Protein AF-A0A6P5AJS2-F1 (afdb_monomer)

Foldseek 3Di:
DDDDDDDDDDDDDPPPPPPPVVVVVVVVVVVVVVVVVVVVVVVVVVVVVVVVLQVVQQVLLLVLLLVLQLVCVVVVDHCVLLLVLLPDDPVQLVCLVVPPDGSSSSSVSSVVVSQVVCVVVPPPDRCGNVVVLVSCVVSVVVSSNVSCQVRPCVVVVHDDDDPDDVVVVVVVVD

Structure (mmCIF, N/CA/C/O backbone):
data_AF-A0A6P5AJS2-F1
#
_entry.id   AF-A0A6P5AJS2-F1
#
loop_
_atom_site.group_PDB
_atom_site.id
_atom_site.type_symbol
_atom_site.label_atom_id
_atom_site.label_alt_id
_atom_site.label_comp_id
_atom_site.label_asym_id
_atom_site.label_entity_id
_atom_site.label_seq_id
_atom_site.pdbx_PDB_ins_code
_atom_site.Cartn_x
_atom_site.Cartn_y
_atom_site.Cartn_z
_atom_site.occupancy
_atom_site.B_iso_or_equiv
_atom_site.auth_seq_id
_atom_site.auth_comp_id
_atom_site.auth_asym_id
_atom_site.auth_atom_id
_atom_site.pdbx_PDB_model_num
ATOM 1 N N . MET A 1 1 ? 59.406 -29.160 -95.357 1.00 40.22 1 MET A N 1
ATOM 2 C CA . MET A 1 1 ? 59.269 -27.697 -95.437 1.00 40.22 1 MET A CA 1
ATOM 3 C C . MET A 1 1 ? 58.393 -27.246 -94.283 1.00 40.22 1 MET A C 1
ATOM 5 O O . MET A 1 1 ? 57.181 -27.163 -94.420 1.00 40.22 1 MET A O 1
ATOM 9 N N . ASP A 1 2 ? 59.018 -27.214 -93.109 1.00 37.53 2 ASP A N 1
ATOM 10 C CA . ASP A 1 2 ? 59.251 -26.029 -92.277 1.00 37.53 2 ASP A CA 1
ATOM 11 C C . ASP A 1 2 ? 58.095 -25.059 -92.024 1.00 37.53 2 ASP A C 1
ATOM 13 O O . ASP A 1 2 ? 57.566 -24.424 -92.934 1.00 37.53 2 ASP A O 1
ATOM 17 N N . GLY A 1 3 ? 57.807 -24.891 -90.732 1.00 40.12 3 GLY A N 1
ATOM 18 C CA . GLY A 1 3 ? 56.966 -23.836 -90.182 1.00 40.12 3 GLY A CA 1
ATOM 19 C C . GLY A 1 3 ? 56.650 -24.058 -88.702 1.00 40.12 3 GLY A C 1
ATOM 20 O O . GLY A 1 3 ? 55.485 -24.199 -88.349 1.00 40.12 3 GLY A O 1
ATOM 21 N N . GLU A 1 4 ? 57.683 -24.157 -87.858 1.00 40.38 4 GLU A N 1
ATOM 22 C CA . GLU A 1 4 ? 57.577 -24.087 -86.392 1.00 40.38 4 GLU A CA 1
ATOM 23 C C . GLU A 1 4 ? 57.238 -22.663 -85.896 1.00 40.38 4 GLU A C 1
ATOM 25 O O . GLU A 1 4 ? 57.380 -21.690 -86.637 1.00 40.38 4 GLU A O 1
ATOM 30 N N . ASN A 1 5 ? 56.911 -22.591 -84.596 1.00 41.88 5 ASN A N 1
ATOM 31 C CA . ASN A 1 5 ? 56.743 -21.432 -83.700 1.00 41.88 5 ASN A CA 1
ATOM 32 C C . ASN A 1 5 ? 55.351 -20.761 -83.671 1.00 41.88 5 ASN A C 1
ATOM 34 O O . ASN A 1 5 ? 54.726 -20.534 -84.693 1.00 41.88 5 ASN A O 1
ATOM 38 N N . GLU A 1 6 ? 54.772 -20.388 -82.524 1.00 41.34 6 GLU A N 1
ATOM 39 C CA . GLU A 1 6 ? 55.329 -20.244 -81.177 1.00 41.34 6 GLU A CA 1
ATOM 40 C C . GLU A 1 6 ? 54.212 -20.184 -80.119 1.00 41.34 6 GLU A C 1
ATOM 42 O O . GLU A 1 6 ? 53.122 -19.666 -80.348 1.00 41.34 6 GLU A O 1
ATOM 47 N N . ASN A 1 7 ? 54.541 -20.719 -78.945 1.00 43.66 7 ASN A N 1
ATOM 48 C CA . ASN A 1 7 ? 54.042 -20.403 -77.607 1.00 43.66 7 ASN A CA 1
ATOM 49 C C . ASN A 1 7 ? 52.871 -19.416 -77.436 1.00 43.66 7 ASN A C 1
ATOM 51 O O . ASN A 1 7 ? 52.987 -18.211 -77.642 1.00 43.66 7 ASN A O 1
ATOM 55 N N . GLY A 1 8 ? 51.828 -19.916 -76.771 1.00 37.91 8 GLY A N 1
ATOM 56 C CA . GLY A 1 8 ? 50.820 -19.097 -76.110 1.00 37.91 8 GLY A CA 1
ATOM 57 C C . GLY A 1 8 ? 50.135 -19.828 -74.960 1.00 37.91 8 GLY A C 1
ATOM 58 O O . GLY A 1 8 ? 48.920 -19.993 -74.974 1.00 37.91 8 GLY A O 1
ATOM 59 N N . ARG A 1 9 ? 50.899 -20.274 -73.949 1.00 46.75 9 ARG A N 1
ATOM 60 C CA . ARG A 1 9 ? 50.346 -20.588 -72.619 1.00 46.75 9 ARG A CA 1
ATOM 61 C C . ARG A 1 9 ? 49.513 -19.389 -72.156 1.00 46.75 9 ARG A C 1
ATOM 63 O O . ARG A 1 9 ? 50.084 -18.342 -71.860 1.00 46.75 9 ARG A O 1
ATOM 70 N N . ARG A 1 10 ? 48.197 -19.549 -72.001 1.00 45.47 10 ARG A N 1
ATOM 71 C CA . ARG A 1 10 ? 47.428 -18.680 -71.106 1.00 45.47 10 ARG A CA 1
ATOM 72 C C . ARG A 1 10 ? 47.004 -19.488 -69.895 1.00 45.47 10 ARG A C 1
ATOM 74 O O . ARG A 1 10 ? 46.178 -20.390 -69.973 1.00 45.47 10 ARG A O 1
ATOM 81 N N . ALA A 1 11 ? 47.696 -19.180 -68.806 1.00 41.09 11 ALA A N 1
ATOM 82 C CA . ALA A 1 11 ? 47.432 -19.652 -67.468 1.00 41.09 11 ALA A CA 1
ATOM 83 C C . ALA A 1 11 ? 45.972 -19.410 -67.066 1.00 41.09 11 ALA A C 1
ATOM 85 O O . ALA A 1 11 ? 45.339 -18.442 -67.491 1.00 41.09 11 ALA A O 1
ATOM 86 N N . SER A 1 12 ? 45.490 -20.301 -66.206 1.00 49.78 12 SER A N 1
ATOM 87 C CA . SER A 1 12 ? 44.275 -20.177 -65.420 1.00 49.78 12 SER A CA 1
ATOM 88 C C . SER A 1 12 ? 44.084 -18.763 -64.872 1.00 49.78 12 SER A C 1
ATOM 90 O O . SER A 1 12 ? 44.950 -18.240 -64.176 1.00 49.78 12 SER A O 1
ATOM 92 N N . THR A 1 13 ? 42.898 -18.202 -65.077 1.00 39.84 13 THR A N 1
ATOM 93 C CA . THR A 1 13 ? 42.301 -17.285 -64.105 1.00 39.84 13 THR A CA 1
ATOM 94 C C . THR A 1 13 ? 40.870 -17.732 -63.854 1.00 39.84 13 THR A C 1
ATOM 96 O O . THR A 1 13 ? 39.910 -17.120 -64.318 1.00 39.84 13 THR A O 1
ATOM 99 N N . SER A 1 14 ? 40.716 -18.807 -63.085 1.00 48.75 14 SER A N 1
ATOM 100 C CA . SER A 1 14 ? 39.630 -18.872 -62.110 1.00 48.75 14 SER A CA 1
ATOM 101 C C . SER A 1 14 ? 39.871 -17.726 -61.120 1.00 48.75 14 SER A C 1
ATOM 103 O O . SER A 1 14 ? 40.516 -17.894 -60.092 1.00 48.75 14 SER A O 1
ATOM 105 N N . SER A 1 15 ? 39.452 -16.514 -61.496 1.00 40.72 15 SER A N 1
ATOM 106 C CA . SER A 1 15 ? 39.467 -15.364 -60.597 1.00 40.72 15 SER A CA 1
ATOM 107 C C . SER A 1 15 ? 38.265 -15.506 -59.680 1.00 40.72 15 SER A C 1
ATOM 109 O O . SER A 1 15 ? 37.137 -15.180 -60.051 1.00 40.72 15 SER A O 1
ATOM 111 N N . GLU A 1 16 ? 38.524 -16.032 -58.489 1.00 52.03 16 GLU A N 1
ATOM 112 C CA . GLU A 1 16 ? 37.679 -15.923 -57.307 1.00 52.03 16 GLU A CA 1
ATOM 113 C C . GLU A 1 16 ? 37.348 -14.446 -57.028 1.00 52.03 16 GLU A C 1
ATOM 115 O O . GLU A 1 16 ? 37.988 -13.789 -56.218 1.00 52.03 16 GLU A O 1
ATOM 120 N N . A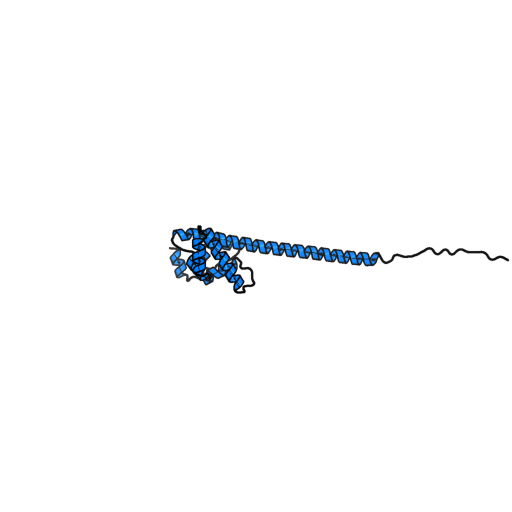SN A 1 17 ? 36.331 -13.897 -57.691 1.00 46.44 17 ASN A N 1
ATOM 121 C CA . ASN A 1 17 ? 35.783 -12.573 -57.375 1.00 46.44 17 ASN A CA 1
ATOM 122 C C . ASN A 1 17 ? 34.445 -12.682 -56.626 1.00 46.44 17 ASN A C 1
ATOM 124 O O . ASN A 1 17 ? 33.549 -11.866 -56.816 1.00 46.44 17 ASN A O 1
ATOM 128 N N . GLY A 1 18 ? 34.309 -13.694 -55.764 1.00 50.53 18 GLY A N 1
ATOM 129 C CA . GLY A 1 18 ? 33.164 -13.857 -54.858 1.00 50.53 18 GLY A CA 1
ATOM 130 C C . GLY A 1 18 ? 33.420 -13.392 -53.420 1.00 50.53 18 GLY A C 1
ATOM 131 O O . GLY A 1 18 ? 32.527 -13.446 -52.591 1.00 50.53 18 GLY A O 1
ATOM 132 N N . THR A 1 19 ? 34.631 -12.955 -53.070 1.00 50.94 19 THR A N 1
ATOM 133 C CA . THR A 1 19 ? 35.042 -12.878 -51.654 1.00 50.94 19 THR A CA 1
ATOM 134 C C . THR A 1 19 ? 35.042 -11.482 -51.043 1.00 50.94 19 THR A C 1
ATOM 136 O O . THR A 1 19 ? 34.980 -11.381 -49.823 1.00 50.94 19 THR A O 1
ATOM 139 N N . SER A 1 20 ? 35.105 -10.397 -51.823 1.00 52.56 20 SER A N 1
ATOM 140 C CA . SER A 1 20 ? 35.263 -9.040 -51.258 1.00 52.56 20 SER A CA 1
ATOM 141 C C . SER A 1 20 ? 33.933 -8.322 -50.996 1.00 52.56 20 SER A C 1
ATOM 143 O O . SER A 1 20 ? 33.749 -7.719 -49.938 1.00 52.56 20 SER A O 1
ATOM 145 N N . THR A 1 21 ? 32.976 -8.414 -51.921 1.00 51.56 21 THR A N 1
ATOM 146 C CA . THR A 1 21 ? 31.648 -7.796 -51.770 1.00 51.56 21 THR A CA 1
ATOM 147 C C . THR A 1 21 ? 30.753 -8.565 -50.805 1.00 51.56 21 THR A C 1
ATOM 149 O O . THR A 1 21 ? 29.995 -7.941 -50.064 1.00 51.56 21 THR A O 1
ATOM 152 N N . ASP A 1 22 ? 30.873 -9.894 -50.769 1.00 52.94 22 ASP A N 1
ATOM 153 C CA . ASP A 1 22 ? 30.118 -10.733 -49.834 1.00 52.94 22 ASP A CA 1
ATOM 154 C C . ASP A 1 22 ? 30.682 -10.663 -48.411 1.00 52.94 22 ASP A C 1
ATOM 156 O O . ASP A 1 22 ? 29.892 -10.596 -47.473 1.00 52.94 22 ASP A O 1
ATOM 160 N N . ARG A 1 23 ? 32.011 -10.545 -48.230 1.00 54.44 23 ARG A N 1
ATOM 161 C CA . ARG A 1 23 ? 32.604 -10.258 -46.906 1.00 54.44 23 ARG A CA 1
ATOM 162 C C . ARG A 1 23 ? 32.168 -8.909 -46.348 1.00 54.44 23 ARG A C 1
ATOM 164 O O . ARG A 1 23 ? 31.760 -8.850 -45.200 1.00 54.44 23 ARG A O 1
ATOM 171 N N . ARG A 1 24 ? 32.175 -7.833 -47.145 1.00 51.53 24 ARG A N 1
ATOM 172 C CA . ARG A 1 24 ? 31.703 -6.517 -46.665 1.00 51.53 24 ARG A CA 1
ATOM 173 C C . ARG A 1 24 ? 30.223 -6.534 -46.282 1.00 51.53 24 ARG A C 1
ATOM 175 O O . ARG A 1 24 ? 29.853 -5.996 -45.247 1.00 51.53 24 ARG A O 1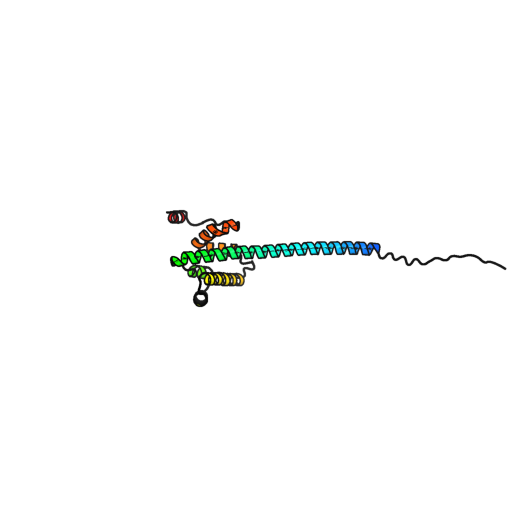
ATOM 182 N N . LYS A 1 25 ? 29.373 -7.199 -47.075 1.00 59.09 25 LYS A N 1
ATOM 183 C CA . LYS A 1 25 ? 27.950 -7.371 -46.736 1.00 59.09 25 LYS A CA 1
ATOM 184 C C . LYS A 1 25 ? 27.740 -8.260 -45.507 1.00 59.09 25 LYS A C 1
ATOM 186 O O . LYS A 1 25 ? 26.788 -8.021 -44.765 1.00 59.09 25 LYS A O 1
ATOM 191 N N . SER A 1 26 ? 28.582 -9.275 -45.286 1.00 60.84 26 SER A N 1
ATOM 192 C CA . SER A 1 26 ? 28.505 -10.115 -44.085 1.00 60.84 26 SER A CA 1
ATOM 193 C C . SER A 1 26 ? 28.981 -9.365 -42.843 1.00 60.84 26 SER A C 1
ATOM 195 O O . SER A 1 26 ? 28.295 -9.420 -41.831 1.00 60.84 26 SER A O 1
ATOM 197 N N . GLU A 1 27 ? 30.067 -8.594 -42.936 1.00 61.66 27 GLU A N 1
ATOM 198 C CA . GLU A 1 27 ? 30.580 -7.727 -41.865 1.00 61.66 27 GLU A CA 1
ATOM 199 C C . GLU A 1 27 ? 29.558 -6.642 -41.476 1.00 61.66 27 GLU A C 1
ATOM 201 O O . GLU A 1 27 ? 29.300 -6.434 -40.290 1.00 61.66 27 GLU A O 1
ATOM 206 N N . ASP A 1 28 ? 28.882 -6.018 -42.448 1.00 76.38 28 ASP A N 1
ATOM 207 C CA . ASP A 1 28 ? 27.798 -5.056 -42.190 1.00 76.38 28 ASP A CA 1
ATOM 208 C C . ASP A 1 28 ? 26.581 -5.711 -41.518 1.00 76.38 28 ASP A C 1
ATOM 210 O O . ASP A 1 28 ? 25.927 -5.115 -40.651 1.00 76.38 28 ASP A O 1
ATOM 214 N N . ARG A 1 29 ? 26.278 -6.962 -41.889 1.00 72.88 29 ARG A N 1
ATOM 215 C CA . ARG A 1 29 ? 25.192 -7.745 -41.290 1.00 72.88 29 ARG A CA 1
ATOM 216 C C . ARG A 1 29 ? 25.532 -8.173 -39.866 1.00 72.88 29 ARG A C 1
ATOM 218 O O . ARG A 1 29 ? 24.680 -8.055 -38.989 1.00 72.88 29 ARG A O 1
ATOM 225 N N . GLU A 1 30 ? 26.754 -8.626 -39.621 1.00 85.00 30 GLU A N 1
ATOM 226 C CA . GLU A 1 30 ? 27.254 -8.993 -38.295 1.00 85.00 30 GLU A CA 1
ATOM 227 C C . GLU A 1 30 ? 27.305 -7.776 -37.368 1.00 85.00 30 GLU A C 1
ATOM 229 O O . GLU A 1 30 ? 26.801 -7.838 -36.246 1.00 85.00 30 GLU A O 1
ATOM 234 N N . ALA A 1 31 ? 27.792 -6.632 -37.856 1.00 88.12 31 ALA A N 1
ATOM 235 C CA . ALA A 1 31 ? 27.780 -5.380 -37.108 1.00 88.12 31 ALA A CA 1
ATOM 236 C C . ALA A 1 31 ? 26.351 -4.916 -36.778 1.00 88.12 31 ALA A C 1
ATOM 238 O O . ALA A 1 31 ? 26.090 -4.436 -35.673 1.00 88.12 31 ALA A O 1
ATOM 239 N N . TYR A 1 32 ? 25.399 -5.070 -37.707 1.00 82.38 32 TYR A N 1
ATOM 240 C CA . TYR A 1 32 ? 23.988 -4.784 -37.444 1.00 82.38 32 TYR A CA 1
ATOM 241 C C . TYR A 1 32 ? 23.392 -5.723 -36.386 1.00 82.38 32 TYR A C 1
ATOM 243 O O . TYR A 1 32 ? 22.753 -5.245 -35.447 1.00 82.38 32 TYR A O 1
ATOM 251 N N . VAL A 1 33 ? 23.630 -7.033 -36.497 1.00 90.12 33 VAL A N 1
ATOM 252 C CA . VAL A 1 33 ? 23.152 -8.028 -35.525 1.00 90.12 33 VAL A CA 1
ATOM 253 C C . VAL A 1 33 ? 23.734 -7.762 -34.137 1.00 90.12 33 VAL A C 1
ATOM 255 O O . VAL A 1 33 ? 22.988 -7.773 -33.160 1.00 90.12 33 VAL A O 1
ATOM 258 N N . GLU A 1 34 ? 25.026 -7.446 -34.031 1.00 92.50 34 GLU A N 1
ATOM 259 C CA . GLU A 1 34 ? 25.661 -7.146 -32.744 1.00 92.50 34 GLU A CA 1
ATOM 260 C C . GLU A 1 34 ? 25.146 -5.828 -32.139 1.00 92.50 34 GLU A C 1
ATOM 262 O O . GLU A 1 34 ? 24.923 -5.755 -30.929 1.00 92.50 34 GLU A O 1
ATOM 267 N N . ARG A 1 35 ? 24.856 -4.800 -32.954 1.00 93.38 35 ARG A N 1
ATOM 268 C CA . ARG A 1 35 ? 24.164 -3.585 -32.477 1.00 93.38 35 ARG A CA 1
ATOM 269 C C . ARG A 1 35 ? 22.772 -3.898 -31.933 1.00 93.38 35 ARG A C 1
ATOM 271 O O . ARG A 1 35 ? 22.433 -3.434 -30.848 1.00 93.38 35 ARG A O 1
ATOM 278 N N . MET A 1 36 ? 21.985 -4.699 -32.653 1.00 90.25 36 MET A N 1
ATOM 279 C CA . MET A 1 36 ? 20.648 -5.096 -32.200 1.00 90.25 36 MET A CA 1
ATOM 280 C C . MET A 1 36 ? 20.712 -5.937 -30.926 1.00 90.25 36 MET A C 1
ATOM 282 O O . MET A 1 36 ? 19.932 -5.709 -30.007 1.00 90.25 36 MET A O 1
ATOM 286 N N . ARG A 1 37 ? 21.670 -6.864 -30.823 1.00 92.56 37 ARG A N 1
ATOM 287 C CA . ARG A 1 37 ? 21.903 -7.658 -29.612 1.00 92.56 37 ARG A CA 1
ATOM 288 C C . ARG A 1 37 ? 22.219 -6.772 -28.408 1.00 92.56 37 ARG A C 1
ATOM 290 O O . ARG A 1 37 ? 21.616 -6.968 -27.356 1.00 92.56 37 ARG A O 1
ATOM 297 N N . LYS A 1 38 ? 23.118 -5.791 -28.557 1.00 93.81 38 LYS A N 1
ATOM 298 C CA . LYS A 1 38 ? 23.423 -4.813 -27.496 1.00 93.81 38 LYS A CA 1
ATOM 299 C C . LYS A 1 38 ? 22.184 -4.020 -27.086 1.00 93.81 38 LYS A C 1
ATOM 301 O O . LYS A 1 38 ? 21.883 -3.960 -25.900 1.00 93.81 38 LYS A O 1
ATOM 306 N N . TRP A 1 39 ? 21.422 -3.516 -28.057 1.00 92.06 39 TRP A N 1
ATOM 307 C CA . TRP A 1 39 ? 20.179 -2.788 -27.796 1.00 92.06 39 TRP A CA 1
ATOM 308 C C . TRP A 1 39 ? 19.152 -3.633 -27.029 1.00 92.06 39 TRP A C 1
ATOM 310 O O . TRP A 1 39 ? 18.591 -3.186 -26.032 1.00 92.06 39 TRP A O 1
ATOM 320 N N . TYR A 1 40 ? 18.948 -4.886 -27.441 1.00 86.88 40 TYR A N 1
ATOM 321 C CA . TYR A 1 40 ? 18.060 -5.812 -26.745 1.00 86.88 40 TYR A CA 1
ATOM 322 C C . TYR A 1 40 ? 18.522 -6.095 -25.310 1.00 86.88 40 TYR A C 1
ATOM 324 O O . TYR A 1 40 ? 17.700 -6.096 -24.398 1.00 86.88 40 TYR A O 1
ATOM 332 N N . LEU A 1 41 ? 19.822 -6.314 -25.087 1.00 90.69 41 LEU A N 1
ATOM 333 C CA . LEU A 1 41 ? 20.372 -6.519 -23.743 1.00 90.69 41 LEU A CA 1
ATOM 334 C C . LEU A 1 41 ? 20.150 -5.293 -22.849 1.00 90.69 41 LEU A C 1
ATOM 336 O O . LEU A 1 41 ? 19.716 -5.441 -21.709 1.00 90.69 41 LEU A O 1
ATOM 340 N N . GLU A 1 42 ? 20.395 -4.088 -23.364 1.00 91.31 42 GLU A N 1
ATOM 341 C CA . GLU A 1 42 ? 20.131 -2.836 -22.646 1.00 91.31 42 GLU A CA 1
ATOM 342 C C . GLU A 1 42 ? 18.646 -2.681 -22.298 1.00 91.31 42 GLU A C 1
ATOM 344 O O . GLU A 1 42 ? 18.306 -2.348 -21.159 1.00 91.31 42 GLU A O 1
ATOM 349 N N . MET A 1 43 ? 17.756 -2.983 -23.248 1.00 92.31 43 MET A N 1
ATOM 350 C CA . MET A 1 43 ? 16.310 -2.995 -23.030 1.00 92.31 43 MET A CA 1
ATOM 351 C C . MET A 1 43 ? 15.925 -3.989 -21.924 1.00 92.31 43 MET A C 1
ATOM 353 O O . MET A 1 43 ? 15.250 -3.601 -20.971 1.00 92.31 43 MET A O 1
ATOM 357 N N . TRP A 1 44 ? 16.414 -5.231 -21.983 1.00 86.62 44 TRP A N 1
ATOM 358 C CA . TRP A 1 44 ? 16.152 -6.251 -20.962 1.00 86.62 44 TRP A CA 1
ATOM 359 C C . TRP A 1 44 ? 16.682 -5.859 -19.580 1.00 86.62 44 TRP A C 1
ATOM 361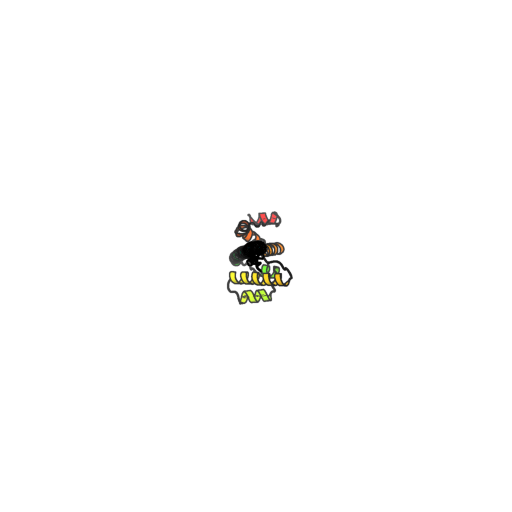 O O . TRP A 1 44 ? 15.987 -6.034 -18.579 1.00 86.62 44 TRP A O 1
ATOM 371 N N . HIS A 1 45 ? 17.890 -5.297 -19.496 1.00 89.19 45 HIS A N 1
ATOM 372 C CA . HIS A 1 45 ? 18.442 -4.810 -18.231 1.00 89.19 45 HIS A CA 1
ATOM 373 C C . HIS A 1 45 ? 17.628 -3.641 -17.662 1.00 89.19 45 HIS A C 1
ATOM 375 O O . HIS A 1 45 ? 17.401 -3.583 -16.451 1.00 89.19 45 HIS A O 1
ATOM 381 N N . SER A 1 46 ? 17.152 -2.736 -18.520 1.00 87.31 46 SER A N 1
ATOM 382 C CA . SER A 1 46 ? 16.262 -1.638 -18.134 1.00 87.31 46 SER A CA 1
ATOM 383 C C . SER A 1 46 ? 14.922 -2.155 -17.601 1.00 87.31 46 SER A C 1
ATOM 385 O O . SER A 1 46 ? 14.472 -1.716 -16.541 1.00 87.31 46 SER A O 1
ATOM 387 N N . GLU A 1 47 ? 14.312 -3.139 -18.265 1.00 82.94 47 GLU A N 1
ATOM 388 C CA . GLU A 1 47 ? 13.082 -3.787 -17.794 1.00 82.94 47 GLU A CA 1
ATOM 389 C C . GLU A 1 47 ? 13.282 -4.497 -16.453 1.00 82.94 47 GLU A C 1
ATOM 391 O O . GLU A 1 47 ? 12.507 -4.280 -15.522 1.00 82.94 47 GLU A O 1
ATOM 396 N N . ALA A 1 48 ? 14.356 -5.276 -16.307 1.00 82.50 48 ALA A N 1
ATOM 397 C CA . ALA A 1 48 ? 14.677 -5.950 -15.053 1.00 82.50 48 ALA A CA 1
ATOM 398 C C . ALA A 1 48 ? 14.884 -4.950 -13.903 1.00 82.50 48 ALA A C 1
ATOM 400 O O . ALA A 1 48 ? 14.406 -5.174 -12.789 1.00 82.50 48 ALA A O 1
ATOM 401 N N . LYS A 1 49 ? 15.544 -3.814 -14.173 1.00 86.19 49 LYS A N 1
ATOM 402 C CA . LYS A 1 49 ? 15.726 -2.735 -13.193 1.00 86.19 49 LYS A CA 1
ATOM 403 C C . LYS A 1 49 ? 14.388 -2.121 -12.775 1.00 86.19 49 LYS A C 1
ATOM 405 O O . LYS A 1 49 ? 14.178 -1.928 -11.581 1.00 86.19 49 LYS A O 1
ATOM 410 N N . LYS A 1 50 ? 13.476 -1.870 -13.722 1.00 83.81 50 LYS A N 1
ATOM 411 C CA . LYS A 1 50 ? 12.122 -1.360 -13.432 1.00 83.81 50 LYS A CA 1
ATOM 412 C C . LYS A 1 50 ? 11.312 -2.340 -12.586 1.00 83.81 50 LYS A C 1
ATOM 414 O O . LYS A 1 50 ? 10.707 -1.928 -11.605 1.00 83.81 50 LYS A O 1
ATOM 419 N N . VAL A 1 51 ? 11.331 -3.630 -12.928 1.00 82.12 51 VAL A N 1
ATOM 420 C CA . VAL A 1 51 ? 10.625 -4.672 -12.160 1.00 82.12 51 VAL A CA 1
ATOM 421 C C . VAL A 1 51 ? 11.174 -4.768 -10.739 1.00 82.12 51 VAL A C 1
ATOM 423 O O . VAL A 1 51 ? 10.399 -4.838 -9.788 1.00 82.12 51 VAL A O 1
ATOM 426 N N . LYS A 1 52 ? 12.503 -4.727 -10.580 1.00 87.06 52 LYS A N 1
ATOM 427 C CA . LYS A 1 52 ? 13.135 -4.724 -9.259 1.00 87.06 52 LYS A CA 1
ATOM 428 C C . LYS A 1 52 ? 12.727 -3.494 -8.450 1.00 87.06 52 LYS A C 1
ATOM 430 O O . LYS A 1 52 ? 12.284 -3.653 -7.322 1.00 87.06 52 LYS A O 1
ATOM 435 N N . GLN A 1 53 ? 12.812 -2.304 -9.044 1.00 87.44 53 GLN A N 1
ATOM 436 C CA . GLN A 1 53 ? 12.409 -1.063 -8.388 1.00 87.44 53 GLN A CA 1
ATOM 437 C C . GLN A 1 53 ? 10.945 -1.124 -7.930 1.00 87.44 53 GLN A C 1
ATOM 439 O O . GLN A 1 53 ? 10.667 -0.858 -6.770 1.00 87.44 53 GLN A O 1
ATOM 444 N N . GLN A 1 54 ? 10.022 -1.569 -8.787 1.00 85.44 54 GLN A N 1
ATOM 445 C CA . GLN A 1 54 ? 8.617 -1.758 -8.404 1.00 85.44 54 GLN A CA 1
ATOM 446 C C . GLN A 1 54 ? 8.449 -2.749 -7.242 1.00 85.44 54 GLN A C 1
ATOM 448 O O . GLN A 1 54 ? 7.599 -2.550 -6.374 1.00 85.44 54 GLN A O 1
ATOM 453 N N . GLY A 1 55 ? 9.251 -3.818 -7.218 1.00 86.69 55 GLY A N 1
ATOM 454 C CA . GLY A 1 55 ? 9.279 -4.776 -6.114 1.00 86.69 55 GLY A CA 1
ATOM 455 C C . GLY A 1 55 ? 9.762 -4.156 -4.802 1.00 86.69 55 GLY A C 1
ATOM 456 O O . GLY A 1 55 ? 9.131 -4.366 -3.766 1.00 86.69 55 GLY A O 1
ATOM 457 N N . ASP A 1 56 ? 10.835 -3.367 -4.855 1.00 90.75 56 ASP A N 1
ATOM 458 C CA . ASP A 1 56 ? 11.414 -2.684 -3.696 1.00 90.75 56 ASP A CA 1
ATOM 459 C C . ASP A 1 56 ? 10.448 -1.616 -3.144 1.00 90.75 56 ASP A C 1
ATOM 461 O O . ASP A 1 56 ? 10.181 -1.593 -1.942 1.00 90.75 56 ASP A O 1
ATOM 465 N N . GLU A 1 57 ? 9.825 -0.810 -4.014 1.00 91.38 57 GLU A N 1
ATOM 466 C CA . GLU A 1 57 ? 8.797 0.173 -3.632 1.00 91.38 57 GLU A CA 1
ATOM 467 C C . GLU A 1 57 ? 7.609 -0.495 -2.931 1.00 91.38 57 GLU A C 1
ATOM 469 O O . GLU A 1 57 ? 7.162 -0.058 -1.869 1.00 91.38 57 GLU A O 1
ATOM 474 N N . MET A 1 58 ? 7.100 -1.588 -3.507 1.00 89.75 58 MET A N 1
ATOM 475 C CA . MET A 1 58 ? 5.973 -2.316 -2.931 1.00 89.75 58 MET A CA 1
ATOM 476 C C . MET A 1 58 ? 6.319 -2.912 -1.566 1.00 89.75 58 MET A C 1
ATOM 478 O O . MET A 1 58 ? 5.475 -2.923 -0.670 1.00 89.75 58 MET A O 1
ATOM 482 N N . LYS A 1 59 ? 7.556 -3.391 -1.401 1.00 91.88 59 LYS A N 1
ATOM 483 C CA . LYS A 1 59 ? 8.039 -3.917 -0.128 1.00 91.88 59 LYS A CA 1
ATOM 484 C C . LYS A 1 59 ? 8.090 -2.826 0.944 1.00 91.88 59 LYS A C 1
ATOM 486 O O . LYS A 1 59 ? 7.609 -3.067 2.042 1.00 91.88 59 LYS A O 1
ATOM 491 N N . MET A 1 60 ? 8.571 -1.624 0.619 1.00 94.00 60 MET A N 1
ATOM 492 C CA . MET A 1 60 ? 8.584 -0.497 1.566 1.00 94.00 60 MET A CA 1
ATOM 493 C C . MET A 1 60 ? 7.174 -0.105 2.029 1.00 94.00 60 MET A C 1
ATOM 495 O O . MET A 1 60 ? 6.957 0.136 3.216 1.00 94.00 60 MET A O 1
ATOM 499 N N . ILE A 1 61 ? 6.196 -0.082 1.116 1.00 93.00 61 ILE A N 1
ATOM 500 C CA . ILE A 1 61 ? 4.789 0.159 1.475 1.00 93.00 61 ILE A CA 1
ATOM 501 C C . ILE A 1 61 ? 4.243 -0.966 2.364 1.00 93.00 61 ILE A C 1
ATOM 503 O O . ILE A 1 61 ? 3.547 -0.695 3.340 1.00 93.00 61 ILE A O 1
ATOM 507 N N . GLU A 1 62 ? 4.533 -2.225 2.026 1.00 92.88 62 GLU A N 1
ATOM 508 C CA . GLU A 1 62 ? 4.101 -3.394 2.798 1.00 92.88 62 GLU A CA 1
ATOM 509 C C . GLU A 1 62 ? 4.659 -3.352 4.228 1.00 92.88 62 GLU A C 1
ATOM 511 O O . GLU A 1 62 ? 3.875 -3.423 5.177 1.00 92.88 62 GLU A O 1
ATOM 516 N N . ASP A 1 63 ? 5.968 -3.144 4.377 1.00 94.56 63 ASP A N 1
ATOM 517 C CA . ASP A 1 63 ? 6.658 -3.057 5.669 1.00 94.56 63 ASP A CA 1
ATOM 518 C C . ASP A 1 63 ? 6.115 -1.882 6.510 1.00 94.56 63 ASP A C 1
ATOM 520 O O . ASP A 1 63 ? 5.746 -2.066 7.670 1.00 94.56 63 ASP A O 1
ATOM 524 N N . SER A 1 64 ? 5.917 -0.700 5.916 1.00 95.00 64 SER A N 1
ATOM 525 C CA . SER A 1 64 ? 5.357 0.451 6.642 1.00 95.00 64 SER A CA 1
ATOM 526 C C . SER A 1 64 ? 3.888 0.254 7.058 1.00 95.00 64 SER A C 1
ATOM 528 O O . SER A 1 64 ? 3.473 0.697 8.132 1.00 95.00 64 SER A O 1
ATOM 530 N N . LEU A 1 65 ? 3.075 -0.455 6.265 1.00 94.62 65 LEU A N 1
ATOM 531 C CA . LEU A 1 65 ? 1.713 -0.819 6.676 1.00 94.62 65 LEU A CA 1
ATOM 532 C C . LEU A 1 65 ? 1.705 -1.842 7.817 1.00 94.62 65 LEU A C 1
ATOM 534 O O . LEU A 1 65 ? 0.836 -1.774 8.692 1.00 94.62 65 LEU A O 1
ATOM 538 N N . ILE A 1 66 ? 2.650 -2.784 7.820 1.00 94.88 66 ILE A N 1
ATOM 539 C CA . ILE A 1 66 ? 2.837 -3.731 8.924 1.00 94.88 66 ILE A CA 1
ATOM 540 C C . ILE A 1 66 ? 3.174 -2.973 10.209 1.00 94.88 66 ILE A C 1
ATOM 542 O O . ILE A 1 66 ? 2.542 -3.228 11.240 1.00 94.88 66 ILE A O 1
ATOM 546 N N . ASP A 1 67 ? 4.100 -2.019 10.144 1.00 95.19 67 ASP A N 1
ATOM 547 C CA . ASP A 1 67 ? 4.489 -1.191 11.287 1.00 95.19 67 ASP A CA 1
ATOM 548 C C . ASP A 1 67 ? 3.305 -0.381 11.818 1.00 95.19 67 ASP A C 1
ATOM 550 O O . ASP A 1 67 ? 2.991 -0.445 13.014 1.00 95.19 67 ASP A O 1
ATOM 554 N N . TYR A 1 68 ? 2.565 0.285 10.925 1.00 95.44 68 TYR A N 1
ATOM 555 C CA . TYR A 1 68 ? 1.347 1.010 11.275 1.00 95.44 68 TYR A CA 1
ATOM 556 C C . TYR A 1 68 ? 0.351 0.125 12.034 1.00 95.44 68 TYR A C 1
ATOM 558 O O . TYR A 1 68 ? -0.059 0.463 13.148 1.00 95.44 68 TYR A O 1
ATOM 566 N N . PHE A 1 69 ? -0.035 -1.021 11.462 1.00 95.06 69 PHE A N 1
ATOM 567 C CA . PHE A 1 69 ? -1.036 -1.897 12.076 1.00 95.06 69 PHE A CA 1
ATOM 568 C C . PHE A 1 69 ? -0.536 -2.570 13.350 1.00 95.06 69 PHE A C 1
ATOM 570 O O . PHE A 1 69 ? -1.332 -2.820 14.256 1.00 95.06 69 PHE A O 1
ATOM 577 N N . THR A 1 70 ? 0.768 -2.808 13.465 1.00 93.88 70 THR A N 1
ATOM 578 C CA . THR A 1 70 ? 1.381 -3.306 14.699 1.00 93.88 70 THR A CA 1
ATOM 579 C C . THR A 1 70 ? 1.314 -2.259 15.810 1.00 93.88 70 THR A C 1
ATOM 581 O O . THR A 1 70 ? 0.997 -2.591 16.955 1.00 93.88 70 THR A O 1
ATOM 584 N N . MET A 1 71 ? 1.547 -0.988 15.477 1.00 93.50 71 MET A N 1
ATOM 585 C CA . MET A 1 71 ? 1.430 0.128 16.413 1.00 93.50 71 MET A CA 1
ATOM 586 C C . MET A 1 71 ? -0.019 0.319 16.879 1.00 93.50 71 MET A C 1
ATOM 588 O O . MET A 1 71 ? -0.279 0.335 18.085 1.00 93.50 71 MET A O 1
ATOM 592 N N . VAL A 1 72 ? -0.975 0.429 15.951 1.00 92.38 72 VAL A N 1
ATOM 593 C CA . VAL A 1 72 ? -2.366 0.767 16.303 1.00 92.38 72 VAL A CA 1
ATOM 594 C C . VAL A 1 72 ? -3.155 -0.401 16.900 1.00 92.38 72 VAL A C 1
ATOM 596 O O . VAL A 1 72 ? -4.141 -0.173 17.602 1.00 92.38 72 VAL A O 1
ATOM 599 N N . ALA A 1 73 ? -2.705 -1.646 16.717 1.00 90.06 73 ALA A N 1
ATOM 600 C CA . ALA A 1 73 ? -3.328 -2.805 17.356 1.00 90.06 73 ALA A CA 1
ATOM 601 C C . ALA A 1 73 ? -3.286 -2.739 18.888 1.00 90.06 73 ALA A C 1
ATOM 603 O O . ALA A 1 73 ? -4.221 -3.199 19.543 1.00 90.06 73 ALA A O 1
ATOM 604 N N . LYS A 1 74 ? -2.257 -2.106 19.470 1.00 88.50 74 LYS A N 1
ATOM 605 C CA . LYS A 1 74 ? -2.178 -1.868 20.923 1.00 88.50 74 LYS A CA 1
ATOM 606 C C . LYS A 1 74 ? -3.304 -0.961 21.431 1.00 88.50 74 LYS A C 1
ATOM 608 O O . LYS A 1 74 ? -3.703 -1.078 22.582 1.00 88.50 74 LYS A O 1
ATOM 613 N N . ALA A 1 75 ? -3.831 -0.096 20.564 1.00 88.19 75 ALA A N 1
ATOM 614 C CA . ALA A 1 75 ? -4.970 0.776 20.836 1.00 88.19 75 ALA A CA 1
ATOM 615 C C . ALA A 1 75 ? -6.321 0.143 20.434 1.00 88.19 75 ALA A C 1
ATOM 617 O O . ALA A 1 75 ? -7.340 0.827 20.409 1.00 88.19 75 ALA A O 1
ATOM 618 N N . GLY A 1 76 ? -6.345 -1.150 20.085 1.00 87.00 76 GLY A N 1
ATOM 619 C CA . GLY A 1 76 ? -7.560 -1.871 19.690 1.00 87.00 76 GLY A CA 1
ATOM 620 C C . GLY A 1 76 ? -7.991 -1.665 18.234 1.00 87.00 76 GLY A C 1
ATOM 621 O O . GLY A 1 76 ? -9.029 -2.187 17.825 1.00 87.00 76 GLY A O 1
ATOM 622 N N . VAL A 1 77 ? -7.209 -0.948 17.420 1.00 88.69 77 VAL A N 1
ATOM 623 C CA . VAL A 1 77 ? -7.515 -0.756 15.997 1.00 88.69 77 VAL A CA 1
ATOM 624 C C . VAL A 1 77 ? -7.143 -2.016 15.215 1.00 88.69 77 VAL A C 1
ATOM 626 O O . VAL A 1 77 ? -6.008 -2.485 15.257 1.00 88.69 77 VAL A O 1
ATOM 629 N N . SER A 1 78 ? -8.102 -2.568 14.470 1.00 90.44 78 SER A N 1
ATOM 630 C CA . SER A 1 78 ? -7.906 -3.769 13.650 1.00 90.44 78 SER A CA 1
ATOM 631 C C . SER A 1 78 ? -7.723 -3.421 12.173 1.00 90.44 78 SER A C 1
ATOM 633 O O . SER A 1 78 ? -8.345 -2.494 11.662 1.00 90.44 78 SER A O 1
ATOM 635 N N . TRP A 1 79 ? -6.954 -4.235 11.451 1.00 93.62 79 TRP A N 1
ATOM 636 C CA . TRP A 1 79 ? -6.858 -4.199 9.986 1.00 93.62 79 TRP A CA 1
ATOM 637 C C . TRP A 1 79 ? -8.122 -4.710 9.275 1.00 93.62 79 TRP A C 1
ATOM 639 O O . TRP A 1 79 ? -8.299 -4.478 8.080 1.00 93.62 79 TRP A O 1
ATOM 649 N N . GLY A 1 80 ? -9.012 -5.407 9.993 1.00 94.44 80 GLY A N 1
ATOM 650 C CA . GLY A 1 80 ? -10.201 -6.052 9.425 1.00 94.44 80 GLY A CA 1
ATOM 651 C C . GLY A 1 80 ? -11.106 -5.118 8.605 1.00 94.44 80 GLY A C 1
ATOM 652 O O . GLY A 1 80 ? -11.412 -5.457 7.462 1.00 94.44 80 GLY A O 1
ATOM 653 N N . PRO A 1 81 ? -11.512 -3.942 9.127 1.00 92.56 81 PRO A N 1
ATOM 654 C CA . PRO A 1 81 ? -12.317 -2.981 8.372 1.00 92.56 81 PRO A CA 1
ATOM 655 C C . PRO A 1 81 ? -11.669 -2.549 7.053 1.00 92.56 81 PRO A C 1
ATOM 657 O O . PRO A 1 81 ? -12.350 -2.500 6.030 1.00 92.56 81 PRO A O 1
ATOM 660 N N . LEU A 1 82 ? -10.351 -2.316 7.046 1.00 92.31 82 LEU A N 1
ATOM 661 C CA . LEU A 1 82 ? -9.632 -1.981 5.819 1.00 92.31 82 LEU A CA 1
ATOM 662 C C . LEU A 1 82 ? -9.654 -3.151 4.827 1.00 92.31 82 LEU A C 1
ATOM 664 O O . LEU A 1 82 ? -9.951 -2.945 3.656 1.00 92.31 82 LEU A O 1
ATOM 668 N N . ALA A 1 83 ? -9.400 -4.380 5.279 1.00 93.94 83 ALA A N 1
ATOM 669 C CA . ALA A 1 83 ? -9.427 -5.558 4.412 1.00 93.94 83 ALA A CA 1
ATOM 670 C C . ALA A 1 83 ? -10.793 -5.759 3.726 1.00 93.94 83 ALA A C 1
ATOM 672 O O . ALA A 1 83 ? -10.841 -6.049 2.529 1.00 93.94 83 ALA A O 1
ATOM 673 N N . ILE A 1 84 ? -11.900 -5.544 4.445 1.00 92.94 84 ILE A N 1
ATOM 674 C CA . ILE A 1 84 ? -13.249 -5.570 3.853 1.00 92.94 84 ILE A CA 1
ATOM 675 C C . ILE A 1 84 ? -13.402 -4.464 2.806 1.00 92.94 84 ILE A C 1
ATOM 677 O O . ILE A 1 84 ? -13.888 -4.724 1.708 1.00 92.94 84 ILE A O 1
ATOM 681 N N . ALA A 1 85 ? -12.947 -3.248 3.112 1.00 88.94 85 ALA A N 1
ATOM 682 C CA . ALA A 1 85 ? -13.009 -2.110 2.196 1.00 88.94 85 ALA A CA 1
ATOM 683 C C . ALA A 1 85 ? -12.165 -2.335 0.920 1.00 88.94 85 ALA A C 1
ATOM 685 O O . ALA A 1 85 ? -12.540 -1.944 -0.185 1.00 88.94 85 ALA A O 1
ATOM 686 N N . MET A 1 86 ? -11.062 -3.077 1.045 1.00 89.19 86 MET A N 1
ATOM 687 C CA . MET A 1 86 ? -10.242 -3.562 -0.071 1.00 89.19 86 MET A CA 1
ATOM 688 C C . MET A 1 86 ? -10.929 -4.683 -0.881 1.00 89.19 86 MET A C 1
ATOM 690 O O . MET A 1 86 ? -10.469 -5.036 -1.968 1.00 89.19 86 MET A O 1
ATOM 694 N N . GLY A 1 87 ? -12.051 -5.221 -0.400 1.00 90.12 87 GLY A N 1
ATOM 695 C CA . GLY A 1 87 ? -12.881 -6.207 -1.090 1.00 90.12 87 GLY A CA 1
ATOM 696 C C . GLY A 1 87 ? -12.650 -7.656 -0.663 1.00 90.12 87 GLY A C 1
ATOM 697 O O . GLY A 1 87 ? -13.079 -8.557 -1.385 1.00 90.12 87 GLY A O 1
ATOM 698 N N . LEU A 1 88 ? -11.972 -7.903 0.463 1.00 93.62 88 LEU A N 1
ATOM 699 C CA . LEU A 1 88 ? -11.884 -9.245 1.043 1.00 93.62 88 LEU A CA 1
ATOM 700 C C . LEU A 1 88 ? -13.213 -9.623 1.710 1.00 93.62 88 LEU A C 1
ATOM 702 O O . LEU A 1 88 ? -13.892 -8.787 2.307 1.00 93.62 88 LEU A O 1
ATOM 706 N N . SER A 1 89 ? -13.575 -10.903 1.632 1.00 94.06 89 SER A N 1
ATOM 707 C CA . SER A 1 89 ? -14.785 -11.421 2.275 1.00 94.06 89 SER A CA 1
ATOM 708 C C . SER A 1 89 ? -14.579 -11.665 3.773 1.00 94.06 89 SER A C 1
ATOM 710 O O . SER A 1 89 ? -13.458 -11.860 4.244 1.00 94.06 89 SER A O 1
ATOM 712 N N . SER A 1 90 ? -15.671 -11.747 4.536 1.00 93.44 90 SER A N 1
ATOM 713 C CA . SER A 1 90 ? -15.627 -12.149 5.951 1.00 93.44 90 SER A CA 1
ATOM 714 C C . SER A 1 90 ? -14.984 -13.528 6.162 1.00 93.44 90 SER A C 1
ATOM 716 O O . SER A 1 90 ? -14.309 -13.742 7.169 1.00 93.44 90 SER A O 1
ATOM 718 N N . ILE A 1 91 ? -15.137 -14.439 5.193 1.00 94.44 91 ILE A N 1
ATOM 719 C CA . ILE A 1 91 ? -14.496 -15.760 5.196 1.00 94.44 91 ILE A CA 1
ATOM 720 C C . ILE A 1 91 ? -12.979 -15.615 5.051 1.00 94.44 91 ILE A C 1
ATOM 722 O O . ILE A 1 91 ? -12.241 -16.230 5.819 1.00 94.44 91 ILE A O 1
ATOM 726 N N . ASP A 1 92 ? -12.502 -14.771 4.127 1.00 94.81 92 ASP A N 1
ATOM 727 C CA . ASP A 1 92 ? -11.064 -14.507 3.972 1.00 94.81 92 ASP A CA 1
ATOM 728 C C . ASP A 1 92 ? -10.463 -13.978 5.283 1.00 94.81 92 ASP A C 1
ATOM 730 O O . ASP A 1 92 ? -9.419 -14.452 5.725 1.00 94.81 92 ASP A O 1
ATOM 734 N N . LEU A 1 93 ? -11.154 -13.045 5.946 1.00 95.31 93 LEU A N 1
ATOM 735 C CA . LEU A 1 93 ? -10.734 -12.502 7.240 1.00 95.31 93 LEU A CA 1
ATOM 736 C C . LEU A 1 93 ? -10.640 -13.587 8.323 1.00 95.31 93 LEU A C 1
ATOM 738 O O . LEU A 1 93 ? -9.679 -13.601 9.094 1.00 95.31 93 LEU A O 1
ATOM 742 N N . ALA A 1 94 ? -11.627 -14.484 8.395 1.00 93.50 94 ALA A N 1
ATOM 743 C CA . ALA A 1 94 ? -11.640 -15.577 9.364 1.00 93.50 94 ALA A CA 1
ATOM 744 C C . ALA A 1 94 ? -10.474 -16.552 9.136 1.00 93.50 94 ALA A C 1
ATOM 746 O O . ALA A 1 94 ? -9.793 -16.924 10.091 1.00 93.50 94 ALA A O 1
ATOM 747 N N . VAL A 1 95 ? -10.205 -16.909 7.876 1.00 94.75 95 VAL A N 1
ATOM 748 C CA . VAL A 1 95 ? -9.071 -17.767 7.496 1.00 94.75 95 VAL A CA 1
ATOM 749 C C . VAL A 1 95 ? -7.746 -17.105 7.868 1.00 94.75 95 VAL A C 1
ATOM 751 O O . VAL A 1 95 ? -6.929 -17.726 8.544 1.00 94.75 95 VAL A O 1
ATOM 754 N N . ILE A 1 96 ? -7.559 -15.828 7.521 1.00 95.31 96 ILE A N 1
ATOM 755 C CA . ILE A 1 96 ? -6.334 -15.082 7.844 1.00 95.31 96 ILE A CA 1
ATOM 756 C C . ILE A 1 96 ? -6.110 -15.032 9.361 1.00 95.31 96 ILE A C 1
ATOM 758 O O . ILE A 1 96 ? -5.014 -15.325 9.826 1.00 95.31 96 ILE A O 1
ATOM 762 N N . ARG A 1 97 ? -7.140 -14.736 10.164 1.00 93.81 97 ARG A N 1
ATOM 763 C CA . ARG A 1 97 ? -7.017 -14.720 11.636 1.00 93.81 97 ARG A CA 1
ATOM 764 C C . ARG A 1 97 ? -6.715 -16.095 12.234 1.00 93.81 97 ARG A C 1
ATOM 766 O O . ARG A 1 97 ? -6.036 -16.177 13.254 1.00 93.81 97 ARG A O 1
ATOM 773 N N . ARG A 1 98 ? -7.234 -17.168 11.632 1.00 93.94 98 ARG A N 1
ATOM 774 C CA . ARG A 1 98 ? -6.998 -18.544 12.088 1.00 93.94 98 ARG A CA 1
ATOM 775 C C . ARG A 1 98 ? -5.558 -18.981 11.803 1.00 93.94 98 ARG A C 1
ATOM 777 O O . ARG A 1 98 ? -4.891 -19.512 12.700 1.00 93.94 98 ARG A O 1
ATOM 784 N N . ASP A 1 99 ? -5.097 -18.731 10.578 1.00 93.81 99 ASP A N 1
ATOM 785 C CA . ASP A 1 99 ? -3.874 -19.317 10.020 1.00 93.81 99 ASP A CA 1
ATOM 786 C C . ASP A 1 99 ? -2.635 -18.435 10.232 1.00 93.81 99 ASP A C 1
ATOM 788 O O . ASP A 1 99 ? -1.521 -18.948 10.304 1.00 93.81 99 ASP A O 1
ATOM 792 N N . CYS A 1 100 ? -2.803 -17.121 10.396 1.00 93.44 100 CYS A N 1
ATOM 793 C CA . CYS A 1 100 ? -1.712 -16.178 10.645 1.00 93.44 100 CYS A CA 1
ATOM 794 C C . CYS A 1 100 ? -1.716 -15.719 12.106 1.00 93.44 100 CYS A C 1
ATOM 796 O O . CYS A 1 100 ? -2.693 -15.139 12.584 1.00 93.44 100 CYS A O 1
ATOM 798 N N . LYS A 1 101 ? -0.613 -15.952 12.827 1.00 90.75 101 LYS A N 1
ATOM 799 C CA . LYS A 1 101 ? -0.525 -15.686 14.275 1.00 90.75 101 LYS A CA 1
ATOM 800 C C . LYS A 1 101 ? -0.054 -14.276 14.610 1.00 90.75 101 LYS A C 1
ATOM 802 O O .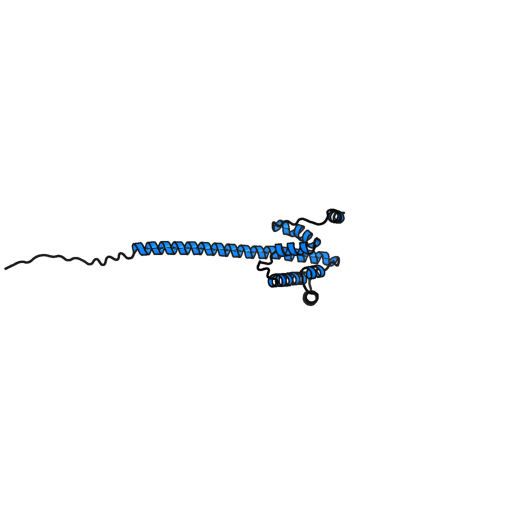 LYS A 1 101 ? -0.366 -13.781 15.688 1.00 90.75 101 LYS A O 1
ATOM 807 N N . THR A 1 102 ? 0.669 -13.629 13.700 1.00 92.44 102 THR A N 1
ATOM 808 C CA . THR A 1 102 ? 1.195 -12.273 13.895 1.00 92.44 102 THR A CA 1
ATOM 809 C C . THR A 1 102 ? 0.485 -11.263 12.998 1.00 92.44 102 THR A C 1
ATOM 811 O O . THR A 1 102 ? -0.039 -11.620 11.941 1.00 92.44 102 THR A O 1
ATOM 814 N N . ILE A 1 103 ? 0.483 -9.988 13.406 1.00 90.88 103 ILE A N 1
ATOM 815 C CA . ILE A 1 103 ? -0.057 -8.888 12.589 1.00 90.88 103 ILE A CA 1
ATOM 816 C C . ILE A 1 103 ? 0.686 -8.807 11.258 1.00 90.88 103 ILE A C 1
ATOM 818 O O . ILE A 1 103 ? 0.036 -8.733 10.223 1.00 90.88 103 ILE A O 1
ATOM 822 N N . ASP A 1 104 ? 2.015 -8.925 11.280 1.00 93.25 104 ASP A N 1
ATOM 823 C CA . ASP A 1 104 ? 2.854 -9.010 10.080 1.00 93.25 104 ASP A CA 1
ATOM 824 C C . ASP A 1 104 ? 2.309 -10.030 9.065 1.00 93.25 104 ASP A C 1
ATOM 826 O O . ASP A 1 104 ? 1.936 -9.679 7.945 1.00 93.25 104 ASP A O 1
ATOM 830 N N . GLN A 1 105 ? 2.147 -11.289 9.486 1.00 93.62 105 GLN A N 1
ATOM 831 C CA . GLN A 1 105 ? 1.604 -12.337 8.621 1.00 93.62 105 GLN A CA 1
ATOM 832 C C . GLN A 1 105 ? 0.200 -11.986 8.115 1.00 93.62 105 GLN A C 1
ATOM 834 O O . GLN A 1 105 ? -0.093 -12.170 6.934 1.00 93.62 105 GLN A O 1
ATOM 839 N N . GLN A 1 106 ? -0.668 -11.462 8.984 1.00 94.06 106 GLN A N 1
ATOM 840 C CA . GLN A 1 106 ? -2.037 -11.109 8.610 1.00 94.06 106 GLN A CA 1
ATOM 841 C C . GLN A 1 106 ? -2.067 -10.008 7.539 1.00 94.06 106 GLN A C 1
ATOM 843 O O . GLN A 1 106 ? -2.762 -10.165 6.536 1.00 94.06 106 GLN A O 1
ATOM 848 N N . ILE A 1 107 ? -1.281 -8.937 7.692 1.00 94.12 107 ILE A N 1
ATOM 849 C CA . ILE A 1 107 ? -1.202 -7.840 6.716 1.00 94.12 107 ILE A CA 1
ATOM 850 C C . ILE A 1 107 ? -0.625 -8.322 5.382 1.00 94.12 107 ILE A C 1
ATOM 852 O O . ILE A 1 107 ? -1.205 -8.029 4.332 1.00 94.12 107 ILE A O 1
ATOM 856 N N . LYS A 1 108 ? 0.438 -9.138 5.402 1.00 92.25 108 LYS A N 1
ATOM 857 C CA . LYS A 1 108 ? 1.002 -9.755 4.187 1.00 92.25 108 LYS A CA 1
ATOM 858 C C . LYS A 1 108 ? -0.047 -10.549 3.412 1.00 92.25 108 LYS A C 1
ATOM 860 O O . LYS A 1 108 ? -0.183 -10.395 2.195 1.00 92.25 108 LYS A O 1
ATOM 865 N N . TRP A 1 109 ? -0.844 -11.358 4.111 1.00 94.38 109 TRP A N 1
ATOM 866 C CA . TRP A 1 109 ? -1.925 -12.126 3.494 1.00 94.38 109 TRP A CA 1
ATOM 867 C C . TRP A 1 109 ? -3.067 -11.249 2.976 1.00 94.38 109 TRP A C 1
ATOM 869 O O . TRP A 1 109 ? -3.578 -11.515 1.885 1.00 94.38 109 TRP A O 1
ATOM 879 N N . VAL A 1 110 ? -3.438 -10.187 3.699 1.00 94.00 110 VAL A N 1
ATOM 880 C CA . VAL A 1 110 ? -4.434 -9.205 3.238 1.00 94.00 110 VAL A CA 1
ATOM 881 C C . VAL A 1 110 ? -3.991 -8.572 1.922 1.00 94.00 110 VAL A C 1
ATOM 883 O O . VAL A 1 110 ? -4.742 -8.604 0.944 1.00 94.00 110 VAL A O 1
ATOM 886 N N . LEU A 1 111 ? -2.761 -8.057 1.863 1.00 91.81 111 LEU A N 1
ATOM 887 C CA . LEU A 1 111 ? -2.216 -7.420 0.664 1.00 91.81 111 LEU A CA 1
ATOM 888 C C . LEU A 1 111 ? -2.077 -8.417 -0.488 1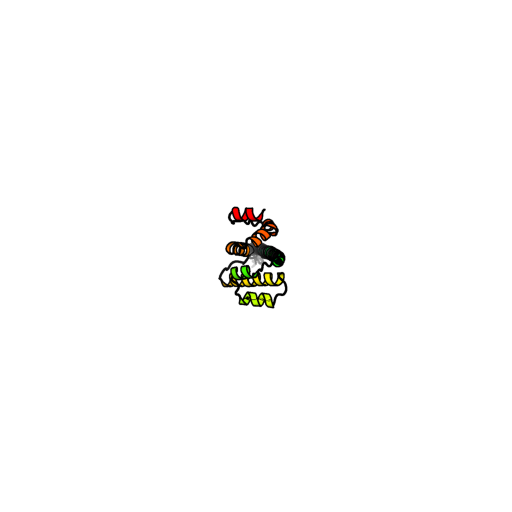.00 91.81 111 LEU A C 1
ATOM 890 O O . LEU A 1 111 ? -2.464 -8.110 -1.616 1.00 91.81 111 LEU A O 1
ATOM 894 N N . MET A 1 112 ? -1.610 -9.640 -0.222 1.00 90.62 112 MET A N 1
ATOM 895 C CA . MET A 1 112 ? -1.525 -10.691 -1.237 1.00 90.62 112 MET A CA 1
ATOM 896 C C . MET A 1 112 ? -2.900 -11.049 -1.817 1.00 90.62 112 MET A C 1
ATOM 898 O O . MET A 1 112 ? -3.056 -11.129 -3.040 1.00 90.62 112 MET A O 1
ATOM 902 N N . LYS A 1 113 ? -3.912 -11.234 -0.964 1.00 91.44 113 LYS A N 1
ATOM 903 C CA . LYS A 1 113 ? -5.273 -11.561 -1.401 1.00 91.44 113 LYS A CA 1
ATOM 904 C C . LYS A 1 113 ? -5.902 -10.406 -2.174 1.00 91.44 113 LYS A C 1
ATOM 906 O O . LYS A 1 113 ? -6.514 -10.638 -3.216 1.00 91.44 113 LYS A O 1
ATOM 911 N N . TRP A 1 114 ? -5.710 -9.173 -1.712 1.00 90.88 114 TRP A N 1
ATOM 912 C CA . TRP A 1 114 ? -6.148 -7.983 -2.431 1.00 90.88 114 TRP A CA 1
ATOM 913 C C . TRP A 1 114 ? -5.502 -7.889 -3.818 1.00 90.88 114 TRP A C 1
ATOM 915 O O . TRP A 1 114 ? -6.224 -7.779 -4.808 1.00 90.88 114 TRP A O 1
ATOM 925 N N . ARG A 1 115 ? -4.172 -8.043 -3.931 1.00 87.75 115 ARG A N 1
ATOM 926 C CA . ARG A 1 115 ? -3.458 -8.075 -5.225 1.00 87.75 115 ARG A CA 1
ATOM 927 C C . ARG A 1 115 ? -4.077 -9.100 -6.184 1.00 87.75 115 ARG A C 1
ATOM 929 O O . ARG A 1 115 ? -4.284 -8.800 -7.360 1.00 87.75 115 ARG A O 1
ATOM 936 N N . HIS A 1 116 ? -4.423 -10.289 -5.686 1.00 88.00 116 HIS A N 1
ATOM 937 C CA . HIS A 1 116 ? -5.094 -11.331 -6.475 1.00 88.00 116 HIS A CA 1
ATOM 938 C C . HIS A 1 116 ? -6.488 -10.914 -6.963 1.00 88.00 116 HIS A C 1
ATOM 940 O O . HIS A 1 116 ? -6.827 -11.129 -8.128 1.00 88.00 116 HIS A O 1
ATOM 946 N N . ILE A 1 117 ? -7.289 -10.279 -6.102 1.00 87.69 117 ILE A N 1
ATOM 947 C CA . ILE A 1 117 ? -8.612 -9.742 -6.463 1.00 87.69 117 ILE A CA 1
ATOM 948 C C . ILE A 1 117 ? -8.480 -8.686 -7.568 1.00 87.69 117 ILE A C 1
ATOM 950 O O . ILE A 1 117 ? -9.243 -8.711 -8.534 1.00 87.69 117 ILE A O 1
ATOM 954 N N . MET A 1 118 ? -7.500 -7.786 -7.459 1.00 84.88 118 MET A N 1
ATOM 955 C CA . MET A 1 118 ? -7.285 -6.717 -8.438 1.00 84.88 118 MET A CA 1
ATOM 956 C C . MET A 1 118 ? -6.902 -7.261 -9.817 1.00 84.88 118 MET A C 1
ATOM 958 O O . MET A 1 118 ? -7.466 -6.817 -10.818 1.00 84.88 118 MET A O 1
ATOM 962 N N . LYS A 1 119 ? -6.031 -8.278 -9.868 1.00 83.06 119 LYS A N 1
ATOM 963 C CA . LYS A 1 119 ? -5.671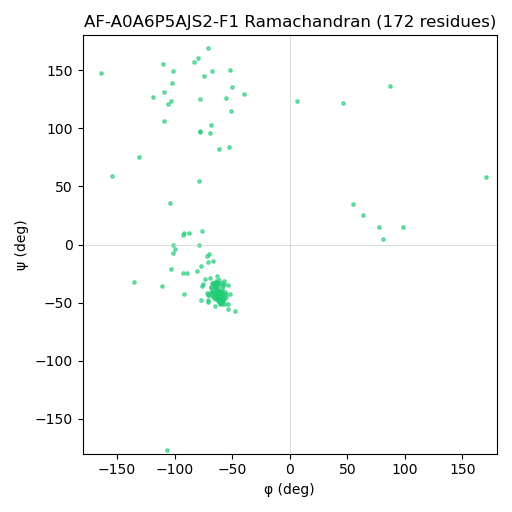 -8.971 -11.117 1.00 83.06 119 LYS A CA 1
ATOM 964 C C . LYS A 1 119 ? -6.881 -9.653 -11.763 1.00 83.06 119 LYS A C 1
ATOM 966 O O . LYS A 1 119 ? -7.095 -9.519 -12.963 1.00 83.06 119 LYS A O 1
ATOM 971 N N . LYS A 1 120 ? -7.721 -10.332 -10.971 1.00 82.19 120 LYS A N 1
ATOM 972 C CA . LYS A 1 120 ? -8.947 -10.979 -11.479 1.00 82.19 120 LYS A CA 1
ATOM 973 C C . LYS A 1 120 ? -9.971 -9.995 -12.044 1.00 82.19 120 LYS A C 1
ATOM 975 O O . LYS A 1 120 ? -10.694 -10.351 -12.966 1.00 82.19 120 LYS A O 1
ATOM 980 N N . LYS A 1 121 ? -10.034 -8.770 -11.517 1.00 79.19 121 LYS A N 1
ATOM 981 C CA . LYS A 1 121 ? -10.945 -7.713 -11.993 1.00 79.19 121 LYS A CA 1
ATOM 982 C C . LYS A 1 121 ? -10.490 -7.043 -13.298 1.00 79.19 121 LYS A C 1
ATOM 984 O O . LYS A 1 121 ? -11.039 -6.010 -13.666 1.00 79.19 121 LYS A O 1
ATOM 989 N N . GLY A 1 122 ? -9.497 -7.596 -13.994 1.00 65.31 122 GLY A N 1
ATOM 990 C CA . GLY A 1 122 ? -9.075 -7.095 -15.300 1.00 65.31 122 GLY A CA 1
ATOM 991 C C . GLY A 1 122 ? -8.224 -5.827 -15.243 1.00 65.31 122 GLY A C 1
ATOM 992 O O . GLY A 1 122 ? -8.019 -5.202 -16.280 1.00 65.31 122 GLY A O 1
ATOM 993 N N . ARG A 1 123 ? -7.679 -5.446 -14.074 1.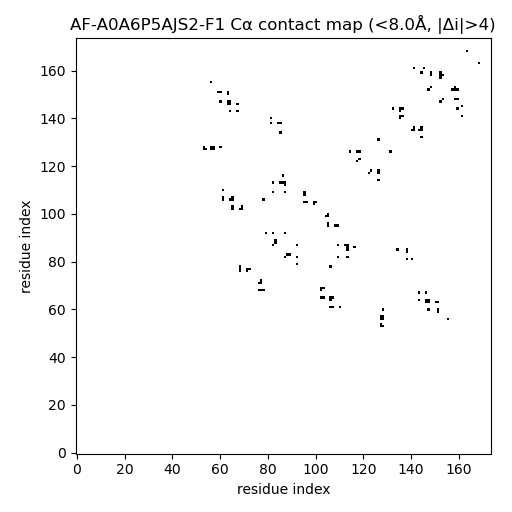00 62.34 123 ARG A N 1
ATOM 994 C CA . ARG A 1 123 ? -6.535 -4.524 -14.063 1.00 62.34 123 ARG A CA 1
ATOM 995 C C . ARG A 1 123 ? -5.338 -5.286 -14.625 1.00 62.34 123 ARG A C 1
ATOM 997 O O . ARG A 1 123 ? -4.688 -6.041 -13.911 1.00 62.34 123 ARG A O 1
ATOM 1004 N N . SER A 1 124 ? -5.107 -5.112 -15.923 1.00 49.09 124 SER A N 1
ATOM 1005 C CA . SER A 1 124 ? -3.999 -5.697 -16.686 1.00 49.09 124 SER A CA 1
ATOM 1006 C C . SER A 1 124 ? -2.632 -5.091 -16.339 1.00 49.09 124 SER A C 1
ATOM 1008 O O . SER A 1 124 ? -1.615 -5.602 -16.796 1.00 49.09 124 SER A O 1
ATOM 1010 N N . GLY A 1 125 ? -2.599 -4.024 -15.532 1.00 58.56 125 GLY A N 1
ATOM 1011 C CA . GLY A 1 125 ? -1.375 -3.400 -15.029 1.00 58.56 125 GLY A CA 1
ATOM 1012 C C . GLY A 1 125 ? -0.801 -4.085 -13.785 1.00 58.56 125 GLY A C 1
ATOM 1013 O O . GLY A 1 125 ? -1.518 -4.746 -13.027 1.00 58.56 125 GLY A O 1
ATOM 1014 N N . ASN A 1 126 ? 0.504 -3.895 -13.561 1.00 65.81 126 ASN A N 1
ATOM 1015 C CA . ASN A 1 126 ? 1.161 -4.278 -12.313 1.00 65.81 126 ASN A CA 1
ATOM 1016 C C . ASN A 1 126 ? 0.442 -3.611 -11.130 1.00 65.81 126 ASN A C 1
ATOM 1018 O O . ASN A 1 126 ? 0.237 -2.404 -11.121 1.00 65.81 126 ASN A O 1
ATOM 1022 N N . VAL A 1 127 ? 0.031 -4.411 -10.142 1.00 75.81 127 VAL A N 1
ATOM 1023 C CA . VAL A 1 127 ? -0.489 -3.892 -8.870 1.00 75.81 127 VAL A CA 1
ATOM 1024 C C . VAL A 1 127 ? 0.717 -3.452 -8.045 1.00 75.81 127 VAL A C 1
ATOM 1026 O O . VAL A 1 127 ? 1.385 -4.290 -7.439 1.00 75.81 127 VAL A O 1
ATOM 1029 N N . ASP A 1 128 ? 1.004 -2.160 -8.100 1.00 84.00 128 ASP A N 1
ATOM 1030 C CA . ASP A 1 128 ? 2.189 -1.492 -7.562 1.00 84.00 128 ASP A CA 1
ATOM 1031 C C . ASP A 1 128 ? 1.887 -0.673 -6.291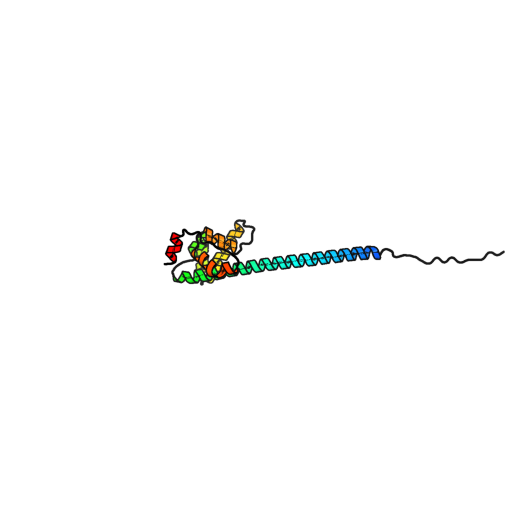 1.00 84.00 128 ASP A C 1
ATOM 1033 O O . ASP A 1 128 ? 0.768 -0.679 -5.766 1.00 84.00 128 ASP A O 1
ATOM 1037 N N . ALA A 1 129 ? 2.904 0.025 -5.779 1.00 86.38 129 ALA A N 1
ATOM 1038 C CA . ALA A 1 129 ? 2.794 0.897 -4.611 1.00 86.38 129 ALA A CA 1
ATOM 1039 C C . ALA A 1 129 ? 1.689 1.959 -4.776 1.00 86.38 129 ALA A C 1
ATOM 1041 O O . ALA A 1 129 ? 0.880 2.161 -3.867 1.00 86.38 129 ALA A O 1
ATOM 1042 N N . ASP A 1 130 ? 1.581 2.572 -5.958 1.00 87.31 130 ASP A N 1
ATOM 1043 C CA . ASP A 1 130 ? 0.552 3.578 -6.250 1.00 87.31 130 ASP A CA 1
ATOM 1044 C C . ASP A 1 130 ? -0.851 2.982 -6.198 1.00 87.31 130 ASP A C 1
ATOM 1046 O O . ASP A 1 130 ? -1.794 3.608 -5.708 1.00 87.31 130 ASP A O 1
ATOM 1050 N N . SER A 1 131 ? -1.009 1.736 -6.641 1.00 88.19 131 SER A N 1
ATOM 1051 C CA . SER A 1 131 ? -2.275 1.019 -6.528 1.00 88.19 131 SER A CA 1
ATOM 1052 C C . SER A 1 131 ? -2.726 0.855 -5.073 1.00 88.19 131 SER A C 1
ATOM 1054 O O . SER A 1 131 ? -3.934 0.893 -4.814 1.00 88.19 131 SER A O 1
ATOM 1056 N N . VAL A 1 132 ? -1.794 0.667 -4.128 1.00 89.44 132 VAL A N 1
ATOM 1057 C CA . VAL A 1 132 ? -2.099 0.582 -2.688 1.00 89.44 132 VAL A CA 1
ATOM 1058 C C . VAL A 1 132 ? -2.511 1.943 -2.150 1.00 89.44 132 VAL A C 1
ATOM 1060 O O . VAL A 1 132 ? -3.566 2.036 -1.527 1.00 89.44 132 VAL A O 1
ATOM 1063 N N . ILE A 1 133 ? -1.736 2.992 -2.433 1.00 89.88 133 ILE A N 1
ATOM 1064 C CA . ILE A 1 133 ? -2.009 4.361 -1.966 1.00 89.88 133 ILE A CA 1
ATOM 1065 C C . ILE A 1 133 ? -3.404 4.801 -2.422 1.00 89.88 133 ILE A C 1
ATOM 1067 O O . ILE A 1 133 ? -4.259 5.114 -1.596 1.00 89.88 133 ILE A O 1
ATOM 1071 N N . ASN A 1 134 ? -3.695 4.651 -3.717 1.00 89.31 134 ASN A N 1
ATOM 1072 C CA . ASN A 1 134 ? -5.015 4.927 -4.286 1.00 89.31 134 ASN A CA 1
ATOM 1073 C C . ASN A 1 134 ? -6.140 4.119 -3.612 1.00 89.31 134 ASN A C 1
ATOM 1075 O O . ASN A 1 134 ? -7.285 4.567 -3.519 1.00 89.31 134 ASN A O 1
ATOM 1079 N N . CYS A 1 135 ? -5.857 2.885 -3.188 1.00 89.44 135 CYS A N 1
ATOM 1080 C CA . CYS A 1 135 ? -6.830 2.052 -2.486 1.00 89.44 135 CYS A CA 1
ATOM 1081 C C . CYS A 1 135 ? -7.107 2.588 -1.076 1.00 89.44 135 CYS A C 1
ATOM 1083 O O . CYS A 1 135 ? -8.264 2.659 -0.660 1.00 89.44 135 CYS A O 1
ATOM 1085 N N . LEU A 1 136 ? -6.062 2.988 -0.353 1.00 91.50 136 LEU A N 1
ATOM 1086 C CA . LEU A 1 136 ? -6.173 3.571 0.981 1.00 91.50 136 LEU A CA 1
ATOM 1087 C C . LEU A 1 136 ? -6.939 4.900 0.945 1.00 91.50 136 LEU A C 1
ATOM 1089 O O . LEU A 1 136 ? -7.811 5.115 1.787 1.00 91.50 136 LEU A O 1
ATOM 1093 N N . GLU A 1 137 ? -6.688 5.745 -0.057 1.00 90.00 137 GLU A N 1
ATOM 1094 C CA . GLU A 1 137 ? -7.390 7.023 -0.258 1.00 90.00 137 GLU A CA 1
ATOM 1095 C C . GLU A 1 137 ? -8.888 6.824 -0.472 1.00 90.00 137 GLU A C 1
ATOM 1097 O O . GLU A 1 137 ? -9.708 7.392 0.251 1.00 90.00 137 GLU A O 1
ATOM 1102 N N . ARG A 1 138 ? -9.264 5.942 -1.407 1.00 88.62 138 ARG A N 1
ATOM 1103 C CA . ARG A 1 138 ? -10.677 5.632 -1.691 1.00 88.62 138 ARG A CA 1
ATOM 1104 C C . ARG A 1 138 ? -11.417 5.106 -0.467 1.00 88.62 138 ARG A C 1
ATOM 1106 O O . ARG A 1 138 ? -12.606 5.369 -0.309 1.00 88.62 138 ARG A O 1
ATOM 1113 N N . ASN A 1 139 ? -10.711 4.374 0.389 1.00 89.12 139 ASN A N 1
ATOM 1114 C CA . ASN A 1 139 ? -11.261 3.793 1.607 1.00 89.12 139 ASN A CA 1
ATOM 1115 C C . ASN A 1 139 ? -11.076 4.686 2.840 1.00 89.12 139 ASN A C 1
ATOM 1117 O O . ASN A 1 139 ? -11.383 4.250 3.949 1.00 89.12 139 ASN A O 1
ATOM 1121 N N . LYS A 1 140 ? -10.607 5.932 2.664 1.00 89.44 140 LYS A N 1
ATOM 1122 C CA . LYS A 1 140 ? -10.431 6.917 3.740 1.00 89.44 140 LYS A CA 1
ATOM 1123 C C . LYS A 1 140 ? -9.555 6.392 4.884 1.00 89.44 140 LYS A C 1
ATOM 1125 O O . LYS A 1 140 ? -9.769 6.720 6.052 1.00 89.44 140 LYS A O 1
ATOM 1130 N N . ALA A 1 141 ? -8.552 5.577 4.561 1.00 90.06 141 ALA A N 1
ATOM 1131 C CA . ALA A 1 141 ? -7.614 4.997 5.518 1.00 90.06 141 ALA A CA 1
ATOM 1132 C C . ALA A 1 141 ? -6.533 6.017 5.925 1.00 90.06 141 ALA A C 1
ATOM 1134 O O . ALA A 1 141 ? -5.335 5.767 5.806 1.00 90.06 141 ALA A O 1
ATOM 1135 N N . TYR A 1 142 ? -6.963 7.190 6.398 1.00 89.25 142 TYR A N 1
ATOM 1136 C CA . TYR A 1 142 ? -6.106 8.359 6.605 1.00 89.25 142 TYR A CA 1
ATOM 1137 C C . TYR A 1 142 ? -4.990 8.134 7.624 1.00 89.25 142 TYR A C 1
ATOM 1139 O O . TYR A 1 142 ? -3.902 8.666 7.453 1.00 89.25 142 TYR A O 1
ATOM 1147 N N . GLY A 1 143 ? -5.223 7.318 8.656 1.00 89.69 143 GLY A N 1
ATOM 1148 C CA . GLY A 1 143 ? -4.172 6.971 9.615 1.00 89.69 143 GLY A CA 1
ATOM 1149 C C . GLY A 1 143 ? -3.015 6.209 8.962 1.00 89.69 143 GLY A C 1
ATOM 1150 O O . GLY A 1 143 ? -1.857 6.534 9.207 1.00 89.69 143 GLY A O 1
ATOM 1151 N N . ALA A 1 144 ? -3.329 5.255 8.081 1.00 92.00 144 ALA A N 1
ATOM 1152 C CA . ALA A 1 144 ? -2.326 4.513 7.323 1.00 92.00 144 ALA A CA 1
ATOM 1153 C C . ALA A 1 144 ? -1.634 5.407 6.282 1.00 92.00 144 ALA A C 1
ATOM 1155 O O . ALA A 1 144 ? -0.418 5.357 6.155 1.00 92.00 144 ALA A O 1
ATOM 1156 N N . LEU A 1 145 ? -2.388 6.263 5.581 1.00 92.38 145 LEU A N 1
ATOM 1157 C CA . LEU A 1 145 ? -1.831 7.218 4.612 1.00 92.38 145 LEU A CA 1
ATOM 1158 C C . LEU A 1 145 ? -0.878 8.221 5.262 1.00 92.38 145 LEU A C 1
ATOM 1160 O O . LEU A 1 145 ? 0.220 8.433 4.756 1.00 92.38 145 LEU A O 1
ATOM 1164 N N . LYS A 1 146 ? -1.262 8.783 6.412 1.00 92.06 146 LYS A N 1
ATOM 1165 C CA . LYS A 1 146 ? -0.403 9.674 7.195 1.00 92.06 146 LYS A CA 1
ATOM 1166 C C . LYS A 1 146 ? 0.884 8.963 7.608 1.00 92.06 146 LYS A C 1
ATOM 1168 O O . LYS A 1 146 ? 1.962 9.502 7.388 1.00 92.06 146 LYS A O 1
ATOM 1173 N N . HIS A 1 147 ? 0.776 7.736 8.120 1.00 93.50 147 HIS A N 1
ATOM 1174 C CA . HIS A 1 147 ? 1.944 6.947 8.503 1.00 93.50 147 HIS A CA 1
ATOM 1175 C C . HIS A 1 147 ? 2.863 6.647 7.308 1.00 93.50 147 HIS A C 1
ATOM 1177 O O . HIS A 1 147 ? 4.075 6.812 7.416 1.00 93.50 147 HIS A O 1
ATOM 1183 N N . LEU A 1 148 ? 2.307 6.278 6.150 1.00 93.88 148 LEU A N 1
ATOM 1184 C CA . LEU A 1 148 ? 3.088 6.089 4.925 1.00 93.88 148 LEU A CA 1
ATOM 1185 C C . LEU A 1 148 ? 3.797 7.383 4.507 1.00 93.88 148 LEU A C 1
ATOM 1187 O O . LEU A 1 148 ? 4.970 7.353 4.139 1.00 93.88 148 LEU A O 1
ATOM 1191 N N . ASN A 1 149 ? 3.107 8.522 4.576 1.00 92.06 149 ASN A N 1
ATOM 1192 C CA . ASN A 1 149 ? 3.663 9.817 4.195 1.00 92.06 149 ASN A CA 1
ATOM 1193 C C . ASN A 1 149 ? 4.826 10.260 5.094 1.00 92.06 149 ASN A C 1
ATOM 1195 O O . ASN A 1 149 ? 5.792 10.855 4.619 1.00 92.06 149 ASN A O 1
ATOM 1199 N N . GLU A 1 150 ? 4.735 9.959 6.387 1.00 90.88 150 GLU A N 1
ATOM 1200 C CA . GLU A 1 150 ? 5.766 10.283 7.373 1.00 90.88 150 GLU A CA 1
ATOM 1201 C C . GLU A 1 150 ? 7.008 9.391 7.249 1.00 90.88 150 GLU A C 1
ATOM 1203 O O . GLU A 1 150 ? 8.102 9.868 7.537 1.00 90.88 150 GLU A O 1
ATOM 1208 N N . ASN A 1 151 ? 6.857 8.139 6.794 1.00 91.69 151 ASN A N 1
ATOM 1209 C CA . ASN A 1 151 ? 7.935 7.145 6.845 1.00 91.69 151 ASN A CA 1
ATOM 1210 C C . ASN A 1 151 ? 8.523 6.749 5.486 1.00 91.69 151 ASN A C 1
ATOM 1212 O O . ASN A 1 151 ? 9.714 6.477 5.423 1.00 91.69 151 ASN A O 1
ATOM 1216 N N . VAL A 1 152 ? 7.727 6.676 4.411 1.00 93.62 152 VAL A N 1
ATOM 1217 C CA . VAL A 1 152 ? 8.188 6.060 3.148 1.00 93.62 152 VAL A CA 1
ATOM 1218 C C . VAL A 1 152 ? 7.853 6.844 1.880 1.00 93.62 152 VAL A C 1
ATOM 1220 O O . VAL A 1 152 ? 8.641 6.811 0.941 1.00 93.62 152 VAL A O 1
ATOM 1223 N N . LEU A 1 153 ? 6.738 7.585 1.798 1.00 90.06 153 LEU A N 1
ATOM 1224 C CA . LEU A 1 153 ? 6.333 8.190 0.511 1.00 90.06 153 LEU A CA 1
ATOM 1225 C C . LEU A 1 153 ? 7.340 9.218 -0.015 1.00 90.06 153 LEU A C 1
ATOM 1227 O O . LEU A 1 153 ? 7.635 9.213 -1.209 1.00 90.06 153 LEU A O 1
ATOM 1231 N N . LYS A 1 154 ? 7.929 10.033 0.870 1.00 86.62 154 LYS A N 1
ATOM 1232 C CA . LYS A 1 154 ? 8.962 11.009 0.489 1.00 86.62 154 LYS A CA 1
ATOM 1233 C C . LYS A 1 154 ? 10.197 10.339 -0.113 1.00 86.62 154 LYS A C 1
ATOM 1235 O O . LYS A 1 154 ? 10.724 10.831 -1.105 1.00 86.62 154 LYS A O 1
ATOM 1240 N N . GLU A 1 155 ? 10.630 9.214 0.455 1.00 88.25 155 GLU A N 1
ATOM 1241 C CA . GLU A 1 155 ? 11.767 8.438 -0.060 1.00 88.25 155 GLU A CA 1
ATOM 1242 C C . GLU A 1 155 ? 11.457 7.825 -1.428 1.00 88.25 155 GLU A C 1
ATOM 1244 O O . GLU A 1 155 ? 12.327 7.750 -2.293 1.00 88.25 155 GLU A O 1
ATOM 1249 N N . LEU A 1 156 ? 10.195 7.454 -1.650 1.00 87.00 156 LEU A N 1
ATOM 1250 C CA . LEU A 1 156 ? 9.709 6.938 -2.926 1.00 87.00 156 LEU A CA 1
ATOM 1251 C C . LEU A 1 156 ? 9.439 8.034 -3.973 1.00 87.00 156 LEU A C 1
ATOM 1253 O O . LEU A 1 156 ? 9.001 7.717 -5.079 1.00 87.00 156 LEU A O 1
ATOM 1257 N N . GLY A 1 157 ? 9.657 9.313 -3.645 1.00 85.31 157 GLY A N 1
ATOM 1258 C CA . GLY A 1 157 ? 9.313 10.437 -4.521 1.00 85.31 157 GLY A CA 1
ATOM 1259 C C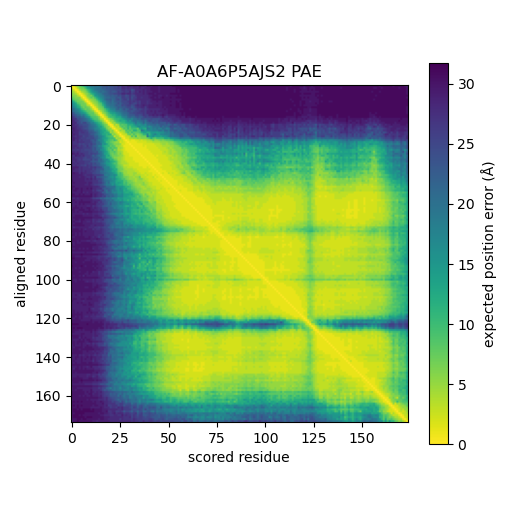 . GLY A 1 157 ? 7.808 10.555 -4.791 1.00 85.31 157 GLY A C 1
ATOM 1260 O O . GLY A 1 157 ? 7.409 11.074 -5.832 1.00 85.31 157 GLY A O 1
ATOM 1261 N N . LYS A 1 158 ? 6.975 10.039 -3.880 1.00 85.12 158 LYS A N 1
ATOM 1262 C CA . LYS A 1 158 ? 5.513 10.071 -3.954 1.00 85.12 158 LYS A CA 1
ATOM 1263 C C . LYS A 1 158 ? 4.984 11.158 -3.024 1.00 85.12 158 LYS A C 1
ATOM 1265 O O . LYS A 1 158 ? 5.456 11.311 -1.899 1.00 85.12 158 LYS A O 1
ATOM 1270 N N . GLU A 1 159 ? 3.984 11.894 -3.486 1.00 81.44 159 GLU A N 1
ATOM 1271 C CA . GLU A 1 159 ? 3.329 12.941 -2.705 1.00 81.44 159 GLU A CA 1
ATOM 1272 C C . GLU A 1 159 ? 1.918 12.491 -2.327 1.00 81.44 159 GLU A C 1
ATOM 1274 O O . GLU A 1 159 ? 1.155 12.029 -3.175 1.00 81.44 159 GLU A O 1
ATOM 1279 N N . TRP A 1 160 ? 1.575 12.626 -1.046 1.00 83.56 160 TRP A N 1
ATOM 1280 C CA . TRP A 1 160 ? 0.210 12.472 -0.563 1.00 83.56 160 TRP A CA 1
ATOM 1281 C C . TRP A 1 160 ? -0.252 13.779 0.075 1.00 83.56 160 TRP A C 1
ATOM 1283 O O . TRP A 1 160 ? 0.403 14.307 0.977 1.00 83.56 160 TRP A O 1
ATOM 1293 N N . ILE A 1 161 ? -1.397 14.279 -0.385 1.00 79.81 161 ILE A N 1
ATOM 1294 C CA . ILE A 1 161 ? -2.034 15.482 0.147 1.00 79.81 161 ILE A CA 1
ATOM 1295 C C . ILE A 1 161 ? -3.200 15.037 1.025 1.00 79.81 161 ILE A C 1
ATOM 1297 O O . ILE A 1 161 ? -4.103 14.333 0.569 1.00 79.81 161 ILE A O 1
ATOM 1301 N N . ASP A 1 162 ? -3.196 15.464 2.286 1.00 78.12 162 ASP A N 1
ATOM 1302 C CA . ASP A 1 162 ? -4.306 15.194 3.194 1.00 78.12 162 ASP A CA 1
ATOM 1303 C C . ASP A 1 162 ? -5.543 15.983 2.750 1.00 78.12 162 ASP A C 1
ATOM 1305 O O . ASP A 1 162 ? -5.642 17.192 2.942 1.00 78.12 162 ASP A O 1
ATOM 1309 N N . THR A 1 163 ? -6.492 15.292 2.118 1.00 75.50 163 THR A N 1
ATOM 1310 C CA . THR A 1 163 ? -7.718 15.898 1.581 1.00 75.50 163 THR A CA 1
ATOM 1311 C C . THR A 1 163 ? -8.848 15.967 2.610 1.00 75.50 163 THR A C 1
ATOM 1313 O O . THR A 1 163 ? -10.002 16.205 2.244 1.00 75.50 163 THR A O 1
ATOM 1316 N N . ARG A 1 164 ? -8.577 15.682 3.890 1.00 76.81 164 ARG A N 1
ATOM 1317 C CA . ARG A 1 164 ? -9.582 15.846 4.946 1.00 76.81 164 ARG A CA 1
ATOM 1318 C C . ARG A 1 164 ? -9.906 17.335 5.147 1.00 76.81 164 ARG A C 1
ATOM 1320 O O . ARG A 1 164 ? -9.031 18.178 4.972 1.00 76.81 164 ARG A O 1
ATOM 1327 N N . PRO A 1 165 ? -11.143 17.677 5.555 1.00 75.75 165 PRO A N 1
ATOM 1328 C CA . PRO A 1 165 ? -11.476 19.028 6.001 1.00 75.75 165 PRO A CA 1
ATOM 1329 C C . PRO A 1 165 ? -10.479 19.534 7.054 1.00 75.75 165 PRO A C 1
ATOM 1331 O O . PRO A 1 165 ? -10.159 18.793 7.986 1.00 75.75 165 PRO A O 1
ATOM 1334 N N . ALA A 1 166 ? -10.028 20.788 6.931 1.00 71.50 166 ALA A N 1
ATOM 1335 C CA . ALA A 1 166 ? -9.022 21.391 7.817 1.00 71.50 166 ALA A CA 1
ATOM 1336 C C . ALA A 1 166 ? -9.399 21.290 9.308 1.00 71.50 166 ALA A C 1
ATOM 1338 O O . ALA A 1 166 ? -8.556 21.002 10.151 1.00 71.50 166 ALA A O 1
ATOM 1339 N N . GLU A 1 167 ? -10.691 21.392 9.612 1.00 67.50 167 GLU A N 1
ATOM 1340 C CA . GLU A 1 167 ? -11.269 21.251 10.955 1.00 67.50 167 GLU A CA 1
ATOM 1341 C C . GLU A 1 167 ? -10.954 19.890 11.608 1.00 67.50 167 GLU A C 1
ATOM 1343 O O . GLU A 1 167 ? -10.717 19.806 12.812 1.00 67.50 167 GLU A O 1
ATOM 1348 N N . LEU A 1 168 ? -10.908 18.811 10.815 1.00 65.56 168 LEU A N 1
ATOM 1349 C CA . LEU A 1 168 ? -10.558 17.468 11.292 1.00 65.56 168 LEU A CA 1
ATOM 1350 C C . LEU A 1 168 ? -9.046 17.268 11.433 1.00 65.56 168 LEU A C 1
ATOM 1352 O O . LEU A 1 168 ? -8.617 16.384 12.176 1.00 65.56 168 LEU A O 1
ATOM 1356 N N . ILE A 1 169 ? -8.245 18.057 10.717 1.00 62.19 169 ILE A N 1
ATOM 1357 C CA . ILE A 1 169 ? -6.782 18.029 10.795 1.00 62.19 169 ILE A CA 1
ATOM 1358 C C . ILE A 1 169 ? -6.336 18.751 12.071 1.00 62.19 169 ILE A C 1
ATOM 1360 O O . ILE A 1 169 ? -5.575 18.192 12.859 1.00 62.19 169 ILE A O 1
ATOM 1364 N N . GLU A 1 170 ? -6.885 19.941 12.325 1.00 60.41 170 GLU A N 1
ATOM 1365 C CA . GLU A 1 170 ? -6.561 20.759 13.499 1.00 60.41 170 GLU A CA 1
ATOM 1366 C C . GLU A 1 170 ? -6.951 20.088 14.825 1.00 60.41 170 GLU A C 1
ATOM 1368 O O . GLU A 1 170 ? -6.232 20.212 15.821 1.00 60.41 170 GLU A O 1
ATOM 1373 N N . ALA A 1 171 ? -8.049 19.325 14.836 1.00 58.94 171 ALA A N 1
ATOM 1374 C CA . ALA A 1 171 ? -8.511 18.572 16.003 1.00 58.94 171 ALA A CA 1
ATOM 1375 C C . ALA A 1 171 ? -7.576 17.417 16.419 1.00 58.94 171 ALA A C 1
ATOM 1377 O O . ALA A 1 171 ? -7.724 16.892 17.518 1.00 58.94 171 ALA A O 1
ATOM 1378 N N . GLN A 1 172 ? -6.631 17.006 15.564 1.00 57.16 172 GLN A N 1
ATOM 1379 C CA . GLN A 1 172 ? -5.652 15.945 15.855 1.00 57.16 172 GLN A CA 1
ATOM 1380 C C . GLN A 1 172 ? -4.262 16.481 16.232 1.00 57.16 172 GLN A C 1
ATOM 1382 O O . GLN A 1 172 ? -3.383 15.698 16.586 1.00 57.16 172 GLN A O 1
ATOM 1387 N N . THR A 1 173 ? -4.050 17.794 16.116 1.00 52.25 173 THR A N 1
ATOM 1388 C CA . THR A 1 173 ? -2.799 18.490 16.471 1.00 52.25 173 THR A CA 1
ATOM 1389 C C . THR A 1 173 ? -2.855 19.212 17.822 1.00 52.25 173 THR A C 1
ATOM 1391 O O . THR A 1 173 ? -1.860 19.820 18.212 1.00 52.25 173 THR A O 1
ATOM 1394 N N . LYS A 1 174 ? -3.991 19.154 18.527 1.00 38.94 174 LYS A N 1
ATOM 1395 C CA . LYS A 1 174 ? -4.162 19.619 19.914 1.00 38.94 174 LYS A CA 1
ATOM 1396 C C . LYS A 1 174 ? -4.197 18.432 20.866 1.00 38.94 174 LYS A C 1
ATOM 1398 O O . LYS A 1 174 ? -3.679 18.597 21.989 1.00 38.94 174 LYS A O 1
#

InterPro domains:
  IPR011029 Death-like domain superfamily [G3DSA:1.10.533.10] (69-156)

pLDDT: mean 80.56, std 17.24, range [37.53, 95.44]

Radius of gyration: 34.29 Å; Cα contacts (8 Å, |Δi|>4): 90; chains: 1; bounding box: 75×49×116 Å

Mean predicted aligned error: 12.49 Å

Organism: Branchiostoma belcheri (NCBI:txid7741)

Nearest PDB structures (foldseek):
  8hki-assembly1_H  TM=3.185E-01  e=7.870E+00  Homo sapiens
  7z3q-assembly1_A  TM=2.421E-01  e=6.309E+00  Homo sapiens
  5x80-assembly2_C  TM=2.380E-01  e=8.317E+00  Mycobacterium tuberculosis H37Rv

Secondary structure (DSSP, 8-state):
-----------------SSHHHHHHHHHHHHHHHHHHHHHHHHHHHHHHHHHHHHHHHHHHHHHHHHHHHHHHTTT--SHHHHHHTT--HHHHHHHHHH--SHHHHHHHHHHHHHHHHHHTT--S---HHHHHHHHHHTT-HHHHHHHIIIIITTTT------S-HHHHHTT--

Solvent-accessible surface area (backbone atoms only — not comparable to full-atom values): 10458 Å² total; per-residue (Å²): 136,88,85,83,88,79,91,79,91,76,75,89,74,88,71,83,83,69,61,68,70,53,48,53,54,48,52,55,48,50,52,50,50,52,50,52,52,52,51,50,51,52,52,52,53,52,51,53,50,50,54,48,49,49,51,52,49,32,47,54,53,52,53,50,51,32,51,49,51,56,60,40,40,80,76,72,49,68,68,61,67,57,41,43,71,67,67,47,50,76,64,56,54,52,50,40,62,72,75,30,92,44,64,56,53,34,48,54,49,49,54,53,51,41,51,51,53,47,49,73,72,66,49,88,62,85,86,40,46,66,58,50,54,57,49,36,59,78,62,66,40,55,72,59,51,52,52,36,52,77,73,45,27,63,82,71,75,47,87,80,79,84,83,66,61,67,74,66,54,56,67,72,77,113

Sequence (174 aa):
MDGENENGRRASTSSENGTSTDRRKSEDREAYVERMRKWYLEMWHSEAKKVKQQGDEMKMIEDSLIDYFTMVAKAGVSWGPLAIAMGLSSIDLAVIRRDCKTIDQQIKWVLMKWRHIMKKKGRSGNVDADSVINCLERNKAYGALKHLNENVLKELGKEWIDTRPAELIEAQTK